Protein AF-A0A5D3YHR6-F1 (afdb_monomer_lite)

Foldseek 3Di:
DDDDPVNVVCCQQPPWADDPVVLVVVLVVVVVVQVQLVVVCVVPDPWDWPDKDWDDCNVVSRFTDDDPVRFTKTKMKIKTDDDPCDPVNVVVVVVVSLVSVCVVCVVDDSVQKDKDFDQDPDPDITMIIIIGGD

pLDDT: mean 73.92, std 14.5, range [35.84, 92.25]

Sequence (134 aa):
MSINNTQFRYYDSNVLRLPADKRKEYHEQVDRLISELSKRLHDQTDIKITKVVKAGSFAKYTILRKTSEDPIDVDVVFYISGRSVDKETLESLSETIYNLLIKLYPNKAVDHFEIQRKVAKGSDRQIHQVWLEC

InterPro domains:
  IPR043519 Nucleotidyltransferase superfamily [G3DSA:3.30.460.10] (2-134)
  IPR043519 Nucleotidyltransferase superfamily [SSF81301] (1-121)

Organism: NCBI:txid44574

Radius of gyration: 17.56 Å; chains: 1; bounding box: 37×23×56 Å

Structure (mmCIF, N/CA/C/O backbone):
data_AF-A0A5D3YHR6-F1
#
_entry.id   AF-A0A5D3YHR6-F1
#
loop_
_atom_site.group_PDB
_atom_site.id
_atom_site.type_symbol
_atom_site.label_atom_id
_atom_site.label_alt_id
_atom_site.label_comp_id
_atom_site.label_asym_id
_atom_site.label_entity_id
_atom_site.label_seq_id
_atom_site.pdbx_PDB_ins_code
_atom_site.Cartn_x
_atom_site.Cartn_y
_atom_site.Cartn_z
_atom_site.occupancy
_atom_site.B_iso_or_equiv
_atom_site.auth_seq_id
_atom_site.auth_comp_id
_atom_site.auth_asym_id
_atom_site.auth_atom_id
_atom_site.pdbx_PDB_model_num
ATOM 1 N N . MET A 1 1 ? 11.553 9.680 -37.642 1.00 58.78 1 MET A N 1
ATOM 2 C CA . MET A 1 1 ? 12.069 8.334 -37.315 1.00 58.78 1 MET A CA 1
ATOM 3 C C . MET A 1 1 ? 10.881 7.514 -36.824 1.00 58.78 1 MET A C 1
ATOM 5 O O . MET A 1 1 ? 10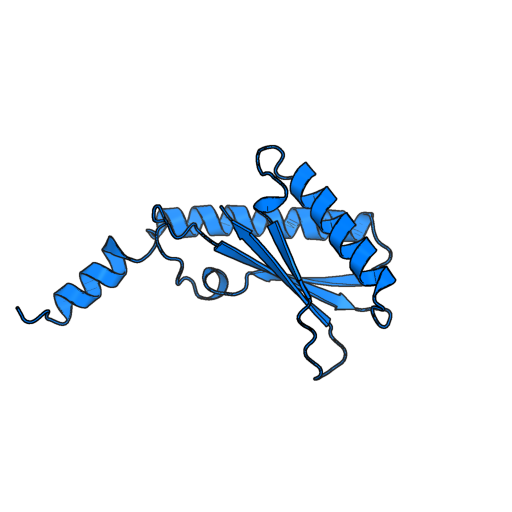.254 7.927 -35.859 1.00 58.78 1 MET A O 1
ATOM 9 N N . SER A 1 2 ? 10.480 6.463 -37.540 1.00 79.38 2 SER A N 1
ATOM 10 C CA . SER A 1 2 ? 9.298 5.655 -37.205 1.00 79.38 2 SER A CA 1
ATOM 11 C C . SER A 1 2 ? 9.683 4.558 -36.216 1.00 79.38 2 SER A C 1
ATOM 13 O O . SER A 1 2 ? 10.507 3.701 -36.529 1.00 79.38 2 SER A O 1
ATOM 15 N N . ILE A 1 3 ? 9.100 4.598 -35.019 1.00 80.06 3 ILE A N 1
ATOM 16 C CA . ILE A 1 3 ? 9.276 3.553 -34.009 1.00 80.06 3 ILE A CA 1
ATOM 17 C C . ILE A 1 3 ? 8.444 2.337 -34.432 1.00 80.06 3 ILE A C 1
ATOM 19 O O . ILE A 1 3 ? 7.263 2.474 -34.749 1.00 80.06 3 ILE A O 1
ATOM 23 N N . ASN A 1 4 ? 9.053 1.151 -34.457 1.00 90.19 4 ASN A N 1
ATOM 24 C CA . ASN A 1 4 ? 8.350 -0.098 -34.759 1.00 90.19 4 ASN A CA 1
ATOM 25 C C . ASN A 1 4 ? 7.846 -0.800 -33.481 1.00 90.19 4 ASN A C 1
ATOM 27 O O . ASN A 1 4 ? 8.280 -0.507 -32.367 1.00 90.19 4 ASN A O 1
ATOM 31 N N . ASN A 1 5 ? 6.935 -1.766 -33.633 1.00 91.94 5 ASN A N 1
ATOM 32 C CA . ASN A 1 5 ? 6.311 -2.470 -32.502 1.00 91.94 5 ASN A CA 1
ATOM 33 C C . ASN A 1 5 ? 7.321 -3.137 -31.551 1.00 91.94 5 ASN A C 1
ATOM 35 O O . ASN A 1 5 ? 7.078 -3.205 -30.347 1.00 91.94 5 ASN A O 1
ATOM 39 N N . THR A 1 6 ? 8.460 -3.610 -32.059 1.00 92.25 6 THR A N 1
ATOM 40 C CA . THR A 1 6 ? 9.514 -4.2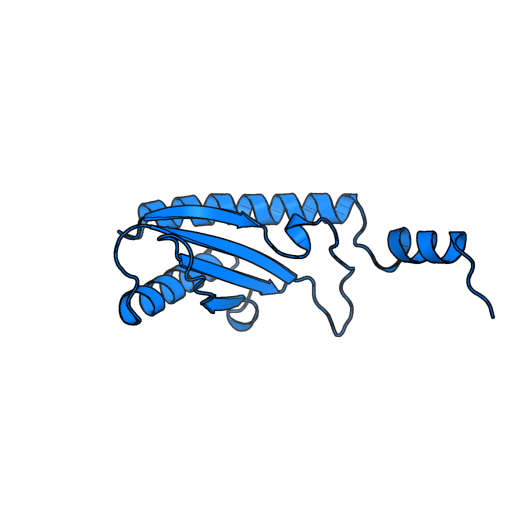15 -31.232 1.00 92.25 6 THR A CA 1
ATOM 41 C C . THR A 1 6 ? 10.143 -3.182 -30.303 1.00 92.25 6 THR A C 1
ATOM 43 O O . THR A 1 6 ? 10.314 -3.447 -29.114 1.00 92.25 6 THR A O 1
ATOM 46 N N . GLN A 1 7 ? 10.427 -1.985 -30.816 1.00 91.00 7 GLN A N 1
ATOM 47 C CA . GLN A 1 7 ? 10.970 -0.879 -30.028 1.00 91.00 7 GLN A CA 1
ATOM 48 C C . GLN A 1 7 ? 9.972 -0.398 -28.966 1.00 91.00 7 GLN A C 1
ATOM 50 O O . GLN A 1 7 ? 10.371 -0.168 -27.826 1.00 91.00 7 GLN A O 1
ATOM 55 N N . PHE A 1 8 ? 8.673 -0.340 -29.289 1.00 88.81 8 PHE A N 1
ATOM 56 C CA . PHE A 1 8 ? 7.632 -0.019 -28.304 1.00 88.81 8 PHE A CA 1
ATOM 57 C C . PHE A 1 8 ? 7.570 -1.038 -27.166 1.00 88.81 8 PHE A C 1
ATOM 59 O O . PHE A 1 8 ? 7.569 -0.659 -25.997 1.00 88.81 8 PHE A O 1
ATOM 66 N N . ARG A 1 9 ? 7.568 -2.336 -27.489 1.00 89.12 9 ARG A N 1
ATOM 67 C CA . ARG A 1 9 ? 7.545 -3.400 -26.474 1.00 89.12 9 ARG A CA 1
ATOM 68 C C . ARG A 1 9 ? 8.797 -3.385 -25.605 1.00 89.12 9 ARG A C 1
ATOM 70 O O . ARG A 1 9 ? 8.703 -3.587 -24.396 1.00 89.12 9 ARG A O 1
ATOM 77 N N . TYR A 1 10 ? 9.955 -3.127 -26.212 1.00 89.62 10 TYR A N 1
ATOM 78 C CA . TYR A 1 10 ? 11.201 -2.987 -25.473 1.00 89.62 10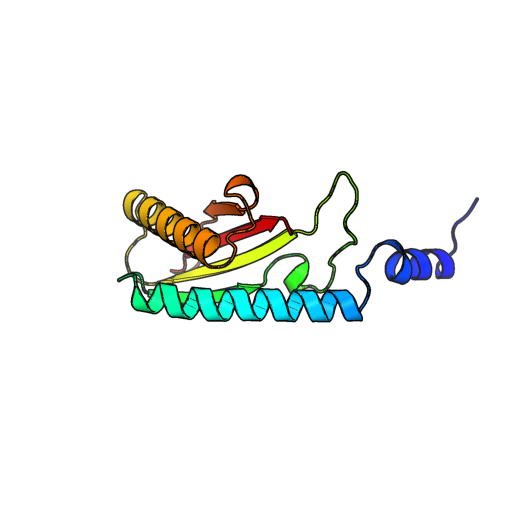 TYR A CA 1
ATOM 79 C C . TYR A 1 10 ? 11.124 -1.822 -24.486 1.00 89.62 10 TYR A C 1
ATOM 81 O O . TYR A 1 10 ? 11.426 -2.014 -23.311 1.00 89.62 10 TYR A O 1
ATOM 89 N N . TYR A 1 11 ? 10.682 -0.650 -24.942 1.00 89.06 11 TYR A N 1
ATOM 90 C CA . TYR A 1 11 ? 10.571 0.542 -24.108 1.00 89.06 11 TYR A CA 1
ATOM 91 C C . TYR A 1 11 ? 9.579 0.347 -22.952 1.00 89.06 11 TYR A C 1
ATOM 93 O O . TYR A 1 11 ? 9.929 0.596 -21.800 1.00 89.06 11 TYR A O 1
ATOM 101 N N . ASP A 1 12 ? 8.389 -0.197 -23.224 1.00 87.44 12 ASP A N 1
ATOM 102 C CA . ASP A 1 12 ? 7.387 -0.509 -22.197 1.00 87.44 12 ASP A CA 1
ATOM 103 C C . ASP A 1 12 ? 7.939 -1.452 -21.116 1.00 87.44 12 ASP A C 1
ATOM 105 O O . ASP A 1 12 ? 7.847 -1.162 -19.924 1.00 87.44 12 ASP A O 1
ATOM 109 N N . SER A 1 13 ? 8.569 -2.558 -21.515 1.00 84.94 13 SER A N 1
ATOM 110 C CA . SER A 1 13 ? 9.005 -3.583 -20.560 1.00 84.94 13 SER A CA 1
ATOM 111 C C . SER A 1 13 ? 10.336 -3.276 -19.866 1.00 84.94 13 SER A C 1
ATOM 113 O O . SER A 1 13 ? 10.525 -3.692 -18.725 1.00 84.94 13 SER A O 1
ATOM 115 N N . ASN A 1 14 ? 11.261 -2.573 -20.530 1.00 86.00 14 ASN A N 1
ATOM 116 C CA . ASN A 1 14 ? 12.646 -2.415 -20.061 1.00 86.00 14 ASN A CA 1
ATOM 117 C C . ASN A 1 14 ? 13.012 -0.990 -19.647 1.00 86.00 14 ASN A C 1
ATOM 119 O O . ASN A 1 14 ? 14.037 -0.814 -18.989 1.00 86.00 14 ASN A O 1
ATOM 123 N N . VAL A 1 15 ? 12.213 0.013 -20.017 1.00 86.81 15 VAL A N 1
ATOM 124 C CA . VAL A 1 15 ? 12.484 1.420 -19.687 1.00 86.81 15 VAL A CA 1
ATOM 125 C C . VAL A 1 15 ? 11.386 1.993 -18.799 1.00 86.81 15 VAL A C 1
ATOM 127 O O . VAL A 1 15 ? 11.704 2.516 -17.737 1.00 86.81 15 VAL A O 1
ATOM 130 N N . LEU A 1 16 ? 10.114 1.850 -19.182 1.00 87.75 16 LEU A N 1
ATOM 131 C CA . LEU A 1 16 ? 8.989 2.432 -18.441 1.00 87.75 16 LEU A CA 1
ATOM 132 C C . LEU A 1 16 ? 8.657 1.669 -17.163 1.00 87.75 16 LEU A C 1
ATOM 134 O O . LEU A 1 16 ? 8.560 2.259 -16.088 1.00 87.75 16 LEU A O 1
ATOM 138 N N . ARG A 1 17 ? 8.445 0.354 -17.269 1.00 87.44 17 ARG A N 1
ATOM 139 C CA . ARG A 1 17 ? 7.972 -0.443 -16.135 1.00 87.44 17 ARG A CA 1
ATOM 140 C C . ARG A 1 17 ? 9.078 -0.706 -15.129 1.00 87.44 17 ARG A C 1
ATOM 142 O O . ARG A 1 17 ? 10.254 -0.904 -15.469 1.00 87.44 17 ARG A O 1
ATOM 149 N N . LEU A 1 18 ? 8.665 -0.773 -13.868 1.00 86.69 18 LEU A N 1
ATOM 150 C CA . LEU A 1 18 ? 9.522 -1.272 -12.812 1.00 86.69 18 LEU A CA 1
ATOM 151 C C . LEU A 1 18 ? 9.911 -2.738 -13.127 1.00 86.69 18 LEU A C 1
ATOM 153 O O . LEU A 1 18 ? 9.034 -3.536 -13.486 1.00 86.69 18 LEU A O 1
ATOM 157 N N . PRO A 1 19 ? 11.204 -3.107 -13.028 1.00 87.31 19 PRO A N 1
ATOM 158 C CA . PRO A 1 19 ? 11.665 -4.477 -13.242 1.00 87.31 19 PRO A CA 1
ATOM 159 C C . PRO A 1 19 ? 10.898 -5.511 -12.407 1.00 87.31 19 PRO A C 1
ATOM 161 O O . PRO A 1 19 ? 10.347 -5.203 -11.350 1.00 87.31 19 PRO A O 1
ATOM 164 N N . ALA A 1 20 ? 10.811 -6.750 -12.896 1.00 86.25 20 ALA A N 1
ATOM 165 C CA . ALA A 1 20 ? 9.979 -7.787 -12.278 1.00 86.25 20 ALA A CA 1
ATOM 166 C C . ALA A 1 20 ? 10.406 -8.139 -10.841 1.00 86.25 20 ALA A C 1
ATOM 168 O O . ALA A 1 20 ? 9.549 -8.307 -9.976 1.00 86.25 20 ALA A O 1
ATOM 169 N N . ASP A 1 21 ? 11.710 -8.197 -10.588 1.00 86.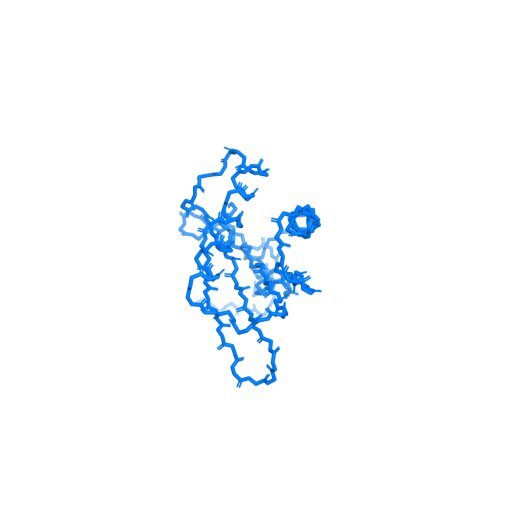94 21 ASP A N 1
ATOM 170 C CA . ASP A 1 21 ? 12.319 -8.376 -9.269 1.00 86.94 21 ASP A CA 1
ATOM 171 C C . ASP A 1 21 ? 11.930 -7.243 -8.309 1.00 86.94 21 ASP A C 1
ATOM 173 O O . ASP A 1 21 ? 11.434 -7.505 -7.213 1.00 86.94 21 ASP A O 1
ATOM 177 N N . LYS A 1 22 ? 12.039 -5.987 -8.756 1.00 85.25 22 LYS A N 1
ATOM 178 C CA . LYS A 1 22 ? 11.678 -4.810 -7.954 1.00 85.25 22 LYS A CA 1
ATOM 179 C C . LYS A 1 22 ? 10.179 -4.707 -7.691 1.00 85.25 22 LYS A C 1
ATOM 181 O O . LYS A 1 22 ? 9.775 -4.396 -6.575 1.00 85.25 22 LYS A O 1
ATOM 186 N N . ARG A 1 23 ? 9.335 -5.038 -8.676 1.00 85.94 23 ARG A N 1
ATOM 187 C CA . ARG A 1 23 ? 7.879 -5.130 -8.465 1.00 85.94 23 ARG A CA 1
ATOM 188 C C . ARG A 1 23 ? 7.537 -6.170 -7.411 1.00 85.94 23 ARG A C 1
ATOM 190 O O . ARG A 1 23 ? 6.692 -5.901 -6.566 1.00 85.94 23 ARG A O 1
ATOM 197 N N . LYS A 1 24 ? 8.181 -7.340 -7.449 1.00 87.88 24 LYS A N 1
ATOM 198 C CA . LYS A 1 24 ? 7.966 -8.388 -6.448 1.00 87.88 24 LYS A CA 1
ATOM 199 C C . LYS A 1 24 ? 8.348 -7.897 -5.050 1.00 87.88 24 LYS A C 1
ATOM 201 O O . LYS A 1 24 ? 7.535 -8.008 -4.140 1.00 87.88 24 LYS A O 1
ATOM 206 N N . GLU A 1 25 ? 9.529 -7.299 -4.914 1.00 85.81 25 GLU A N 1
ATOM 207 C CA . GLU A 1 25 ? 10.009 -6.722 -3.654 1.00 85.81 25 GLU A CA 1
ATOM 208 C C . GLU A 1 25 ? 9.015 -5.696 -3.087 1.00 85.81 25 GLU A C 1
ATOM 210 O O . GLU A 1 25 ? 8.620 -5.781 -1.926 1.00 85.81 25 GLU A O 1
ATOM 215 N N . TYR A 1 26 ? 8.546 -4.760 -3.914 1.00 83.38 26 TYR A N 1
ATOM 216 C CA . TYR A 1 26 ? 7.604 -3.730 -3.470 1.00 83.38 26 TYR A CA 1
ATOM 217 C C . TYR A 1 26 ? 6.235 -4.307 -3.127 1.00 83.38 26 TYR A C 1
ATOM 219 O O . TYR A 1 26 ? 5.635 -3.908 -2.135 1.00 83.38 26 TYR A O 1
ATOM 227 N N . HIS A 1 27 ? 5.750 -5.292 -3.882 1.00 86.06 27 HIS A N 1
ATOM 228 C CA . HIS A 1 27 ? 4.522 -5.993 -3.520 1.00 86.06 27 HIS A CA 1
ATOM 229 C C . HIS A 1 27 ? 4.615 -6.669 -2.153 1.00 86.06 27 HIS A C 1
ATOM 231 O O . HIS A 1 27 ? 3.680 -6.541 -1.369 1.00 86.06 27 HIS A O 1
ATOM 237 N N . GLU A 1 28 ? 5.734 -7.325 -1.845 1.00 88.44 28 GLU A N 1
ATOM 238 C CA . GLU A 1 28 ? 5.956 -7.942 -0.535 1.00 88.44 28 GLU A CA 1
ATOM 239 C C . GLU A 1 28 ? 6.003 -6.897 0.590 1.00 88.44 28 GLU A C 1
ATOM 241 O O . GLU A 1 28 ? 5.451 -7.128 1.666 1.00 88.44 28 GLU A O 1
ATOM 246 N N . GLN A 1 29 ? 6.615 -5.732 0.351 1.00 83.31 29 GLN A N 1
ATOM 247 C CA . GLN A 1 29 ? 6.621 -4.626 1.316 1.00 83.31 29 GLN A CA 1
ATOM 248 C C . GLN A 1 29 ? 5.206 -4.096 1.581 1.00 83.31 29 GLN A C 1
ATOM 250 O O . GLN A 1 29 ? 4.819 -3.930 2.739 1.00 83.31 29 GLN A O 1
ATOM 255 N N . VAL A 1 30 ? 4.411 -3.893 0.528 1.00 83.44 30 VAL A N 1
ATOM 256 C CA . VAL A 1 30 ? 3.023 -3.428 0.654 1.00 83.44 30 VAL A CA 1
ATOM 257 C C . VAL A 1 30 ? 2.138 -4.480 1.325 1.00 83.44 30 VAL A C 1
ATOM 259 O O . VAL A 1 30 ? 1.287 -4.137 2.141 1.00 83.44 30 VAL A O 1
ATOM 262 N N . ASP A 1 31 ? 2.351 -5.767 1.054 1.00 87.06 31 ASP A N 1
ATOM 263 C CA . ASP A 1 31 ? 1.593 -6.841 1.705 1.00 87.06 31 ASP A CA 1
ATOM 264 C C . ASP A 1 31 ? 1.889 -6.914 3.211 1.00 87.06 31 ASP A C 1
ATOM 266 O O . ASP A 1 31 ? 0.970 -7.087 4.016 1.00 87.06 31 ASP A O 1
ATOM 270 N N . ARG A 1 32 ? 3.148 -6.693 3.615 1.00 86.50 32 ARG A N 1
ATOM 271 C CA . ARG A 1 32 ? 3.520 -6.558 5.034 1.00 86.50 32 ARG A CA 1
ATOM 272 C C . ARG A 1 32 ? 2.855 -5.345 5.679 1.00 86.50 32 ARG A C 1
ATOM 274 O O . ARG A 1 32 ? 2.304 -5.486 6.769 1.00 86.50 32 ARG A O 1
ATOM 281 N N . LEU A 1 33 ? 2.854 -4.195 4.997 1.00 83.25 33 LEU A N 1
ATOM 282 C CA . LEU A 1 33 ? 2.156 -2.989 5.454 1.00 83.25 33 LEU A CA 1
ATOM 283 C C . LEU A 1 33 ? 0.671 -3.274 5.695 1.00 83.25 33 LEU A C 1
ATOM 285 O O . LEU A 1 33 ? 0.159 -2.999 6.777 1.00 83.25 33 LEU A O 1
ATOM 289 N N . ILE A 1 34 ? -0.009 -3.861 4.708 1.00 85.06 34 ILE A N 1
ATOM 290 C CA . ILE A 1 34 ? -1.435 -4.188 4.791 1.00 85.06 34 ILE A CA 1
ATOM 291 C C . ILE A 1 34 ? -1.711 -5.132 5.964 1.00 85.06 34 ILE A C 1
ATOM 293 O O . ILE A 1 34 ? -2.675 -4.919 6.699 1.00 85.06 34 ILE A O 1
ATOM 297 N N . SER A 1 35 ? -0.869 -6.149 6.164 1.00 86.88 35 SER A N 1
ATOM 298 C CA . SER A 1 35 ? -1.014 -7.109 7.261 1.00 86.88 35 SER A CA 1
ATOM 299 C C . SER A 1 35 ? -0.862 -6.451 8.637 1.00 86.88 35 SER A C 1
ATOM 301 O O . SER A 1 35 ? -1.725 -6.621 9.499 1.00 86.88 35 SER A O 1
ATOM 303 N N . GLU A 1 36 ? 0.208 -5.680 8.850 1.00 84.38 36 GLU A N 1
ATOM 304 C CA . GLU A 1 36 ? 0.466 -4.998 10.127 1.00 84.38 36 GLU A CA 1
ATOM 305 C C . GLU A 1 36 ? -0.615 -3.973 10.454 1.00 84.38 36 GLU A C 1
ATOM 307 O O . GLU A 1 36 ? -1.109 -3.900 11.581 1.00 84.38 36 GLU A O 1
ATOM 312 N N . LEU A 1 37 ? -1.013 -3.195 9.453 1.00 81.88 37 LEU A N 1
ATOM 313 C CA . LEU A 1 37 ? -1.986 -2.136 9.627 1.00 81.88 37 LEU A CA 1
ATOM 314 C C . LEU A 1 37 ? -3.398 -2.705 9.847 1.00 81.88 37 LEU A C 1
ATOM 316 O O . LEU A 1 37 ? -4.115 -2.213 10.715 1.00 81.88 37 LEU A O 1
ATOM 320 N N . SER A 1 38 ? -3.763 -3.805 9.174 1.00 80.88 38 SER A N 1
ATOM 321 C CA . SER A 1 38 ? -5.022 -4.523 9.444 1.00 80.88 38 SER A CA 1
ATOM 322 C C . SER A 1 38 ? -5.075 -5.072 10.870 1.00 80.88 38 SER A C 1
ATOM 324 O O . SER A 1 38 ? -6.099 -4.939 11.537 1.00 80.88 38 SER A O 1
ATOM 326 N N . LYS A 1 39 ? -3.971 -5.656 11.356 1.00 83.62 39 LYS A N 1
ATOM 327 C CA . LYS A 1 39 ? -3.881 -6.197 12.718 1.00 83.62 39 LYS A CA 1
ATOM 328 C C . LYS A 1 39 ? -4.035 -5.094 13.768 1.00 83.62 39 LYS A C 1
ATOM 330 O O . LYS A 1 39 ? -4.872 -5.198 14.654 1.00 83.62 39 LYS A O 1
ATOM 335 N N . ARG A 1 40 ? -3.282 -4.000 13.629 1.00 80.38 40 ARG A N 1
ATOM 336 C CA . ARG A 1 40 ? -3.291 -2.893 14.601 1.00 80.38 40 ARG A CA 1
ATOM 337 C C . ARG A 1 40 ? -4.608 -2.129 14.626 1.00 80.38 40 ARG A C 1
ATOM 339 O O . ARG A 1 40 ? -5.045 -1.732 15.700 1.00 80.38 40 ARG A O 1
ATOM 346 N N . LEU A 1 41 ? -5.245 -1.930 13.472 1.00 75.50 41 LEU A N 1
ATOM 347 C CA . LEU A 1 41 ? -6.550 -1.269 13.426 1.00 75.50 41 LEU A CA 1
ATOM 348 C C . LEU A 1 41 ? -7.652 -2.120 14.061 1.00 75.50 41 LEU A C 1
ATOM 350 O O . LEU A 1 41 ? -8.552 -1.557 14.682 1.00 75.50 41 LEU A O 1
ATOM 354 N N . HIS A 1 42 ? -7.560 -3.450 13.956 1.00 72.62 42 HIS A N 1
ATOM 355 C CA . HIS A 1 42 ? -8.476 -4.349 14.653 1.00 72.62 42 HIS A CA 1
ATOM 356 C C . HIS A 1 42 ? -8.337 -4.252 16.180 1.00 72.62 42 HIS A C 1
ATOM 358 O O . HIS A 1 42 ? -9.344 -4.296 16.879 1.00 72.62 42 HIS A O 1
ATOM 364 N N . ASP A 1 43 ? -7.113 -4.064 16.682 1.00 70.25 43 ASP A N 1
ATOM 365 C CA . ASP A 1 43 ? -6.834 -3.993 18.122 1.00 70.25 43 ASP A CA 1
ATOM 366 C C . ASP A 1 43 ? -7.152 -2.616 18.745 1.00 70.25 43 ASP A C 1
ATOM 368 O O . ASP A 1 43 ? -7.384 -2.525 19.950 1.00 70.25 43 ASP A O 1
ATOM 372 N N . GLN A 1 44 ? -7.120 -1.530 17.959 1.00 67.75 44 GLN A N 1
ATOM 373 C CA . GLN A 1 44 ? -7.155 -0.148 18.473 1.00 67.75 44 GLN A CA 1
ATOM 374 C C . GLN A 1 44 ? -8.467 0.604 18.237 1.00 67.75 44 GLN A C 1
ATOM 376 O O . GLN A 1 44 ? -8.643 1.685 18.798 1.00 67.75 44 GLN A O 1
ATOM 381 N N . THR A 1 45 ? -9.375 0.087 17.407 1.00 64.38 45 THR A N 1
ATOM 382 C CA . THR A 1 45 ? -10.591 0.821 17.032 1.00 64.38 45 THR A CA 1
ATOM 383 C C . THR A 1 45 ? -11.839 -0.045 17.160 1.00 64.38 45 THR A C 1
ATOM 385 O O . THR A 1 45 ? -11.835 -1.217 16.800 1.00 64.38 45 THR A O 1
ATOM 388 N N . ASP A 1 46 ? -12.944 0.557 17.606 1.00 62.22 46 ASP A N 1
ATOM 389 C CA . ASP A 1 46 ? -14.287 -0.055 17.564 1.00 62.22 46 ASP A CA 1
ATOM 390 C C . ASP A 1 46 ? -14.878 -0.039 16.129 1.00 62.22 46 ASP A C 1
ATOM 392 O O . ASP A 1 46 ? -16.008 -0.454 15.868 1.00 62.22 46 ASP A O 1
ATOM 396 N N . ILE A 1 47 ? -14.103 0.469 15.163 1.00 65.94 47 ILE A N 1
ATOM 397 C CA . ILE A 1 47 ? -14.457 0.550 13.750 1.00 65.94 47 ILE A CA 1
ATOM 398 C C . ILE A 1 47 ? -14.149 -0.796 13.096 1.00 65.94 47 ILE A C 1
ATOM 400 O O . ILE A 1 47 ? -13.002 -1.239 13.013 1.00 65.94 47 ILE A O 1
ATOM 404 N N . LYS A 1 48 ? -15.180 -1.452 12.558 1.00 68.69 48 LYS A N 1
ATOM 405 C CA . LYS A 1 48 ? -15.027 -2.767 11.934 1.00 68.69 48 LYS A CA 1
ATOM 406 C C . LYS A 1 48 ? -14.486 -2.634 10.511 1.00 68.69 48 LYS A C 1
ATOM 408 O O . LYS A 1 48 ? -15.239 -2.628 9.531 1.00 68.69 48 LYS A O 1
ATOM 413 N N . ILE A 1 49 ? -13.163 -2.573 10.392 1.00 74.12 49 ILE A N 1
ATOM 414 C CA . ILE A 1 49 ? -12.469 -2.710 9.108 1.00 74.12 49 ILE A CA 1
ATOM 415 C C . ILE A 1 49 ? -12.644 -4.143 8.609 1.00 74.12 49 ILE A C 1
ATOM 417 O O . ILE A 1 49 ? -12.244 -5.109 9.250 1.00 74.12 49 ILE A O 1
ATOM 421 N N . THR A 1 50 ? -13.282 -4.282 7.453 1.00 74.31 50 THR A N 1
ATOM 422 C CA . THR A 1 50 ? -13.614 -5.586 6.859 1.00 74.31 50 THR A CA 1
ATOM 423 C C . THR A 1 50 ? -12.557 -6.080 5.895 1.00 74.31 50 THR A C 1
ATOM 425 O O . THR A 1 50 ? -12.415 -7.286 5.704 1.00 74.31 50 THR A O 1
ATOM 428 N N . LYS A 1 51 ? -11.852 -5.156 5.237 1.00 78.38 51 LYS A N 1
ATOM 429 C CA . LYS A 1 51 ? -10.867 -5.496 4.218 1.00 78.38 51 LYS A CA 1
ATOM 430 C C . LYS A 1 51 ? -9.900 -4.345 3.994 1.00 78.38 51 LYS A C 1
ATOM 432 O O . LYS A 1 51 ? -10.315 -3.192 3.933 1.00 78.38 51 LYS A O 1
ATOM 437 N N . VAL A 1 52 ? -8.640 -4.687 3.775 1.00 82.62 52 VAL A N 1
ATOM 438 C CA . VAL A 1 52 ? -7.604 -3.772 3.298 1.00 82.62 52 VAL A CA 1
ATOM 439 C C . VAL A 1 52 ? -6.990 -4.395 2.049 1.00 82.62 52 VAL A C 1
ATOM 441 O O . VAL A 1 52 ? -6.656 -5.580 2.057 1.00 82.62 52 VAL A O 1
ATOM 444 N N . VAL A 1 53 ? -6.918 -3.653 0.943 1.00 84.12 53 VAL A N 1
ATOM 445 C CA . VAL A 1 53 ? -6.428 -4.176 -0.346 1.00 84.12 53 VAL A CA 1
ATOM 446 C C . VAL A 1 53 ? -5.516 -3.195 -1.060 1.00 84.12 53 VAL A C 1
ATOM 448 O O . VAL A 1 53 ? -5.699 -1.989 -0.964 1.00 84.12 53 VAL A O 1
ATOM 451 N N . LYS A 1 54 ? -4.590 -3.728 -1.859 1.00 87.44 54 LYS A N 1
ATOM 452 C CA . LYS A 1 54 ? -3.869 -2.957 -2.878 1.00 87.44 54 LYS A CA 1
ATOM 453 C C . LYS A 1 54 ? -4.855 -2.472 -3.939 1.00 87.44 54 LYS A C 1
ATOM 455 O O . LYS A 1 54 ? -5.741 -3.226 -4.350 1.00 87.44 54 LYS A O 1
ATOM 460 N N . ALA A 1 55 ? -4.672 -1.252 -4.414 1.00 85.19 55 ALA A N 1
ATOM 461 C CA . ALA A 1 55 ? -5.431 -0.672 -5.511 1.00 85.19 55 ALA A CA 1
ATOM 462 C C . ALA A 1 55 ? -4.485 -0.113 -6.589 1.00 85.19 55 ALA A C 1
ATOM 464 O O . ALA A 1 55 ? -3.289 -0.414 -6.602 1.00 85.19 55 ALA A O 1
ATOM 465 N N . GLY A 1 56 ? -5.056 0.605 -7.557 1.00 84.69 56 GLY A N 1
ATOM 466 C CA . GLY A 1 56 ? -4.305 1.363 -8.555 1.00 84.69 56 GLY A CA 1
ATOM 467 C C . GLY A 1 56 ? -3.291 0.567 -9.377 1.00 84.69 56 GLY A C 1
ATOM 468 O O . GLY A 1 56 ? -3.553 -0.562 -9.812 1.00 84.69 56 GLY A O 1
ATOM 469 N N . SER A 1 57 ? -2.147 1.203 -9.637 1.00 84.00 57 SER A N 1
ATOM 470 C CA . SER A 1 57 ? -1.057 0.668 -10.466 1.00 84.00 57 SER A CA 1
ATOM 471 C C . SER A 1 57 ? -0.460 -0.613 -9.873 1.00 84.00 57 SER A C 1
ATOM 473 O O . SER A 1 57 ? -0.139 -1.546 -10.617 1.00 84.00 57 SER A O 1
ATOM 475 N N . PHE A 1 58 ? -0.406 -0.699 -8.540 1.00 84.44 58 PHE A N 1
ATOM 476 C CA . PHE A 1 58 ? 0.032 -1.879 -7.804 1.00 84.44 58 PHE A CA 1
ATOM 477 C C . PHE A 1 58 ? -0.891 -3.065 -8.067 1.00 84.44 58 PHE A C 1
ATOM 479 O O . PHE A 1 58 ? -0.431 -4.102 -8.537 1.00 84.44 58 PHE A O 1
ATOM 486 N N . ALA A 1 59 ? -2.202 -2.929 -7.855 1.00 85.12 59 ALA A N 1
ATOM 487 C CA . ALA A 1 59 ? -3.139 -4.031 -8.104 1.00 85.12 59 ALA A CA 1
ATOM 488 C C . ALA A 1 59 ? -3.104 -4.541 -9.558 1.00 85.12 59 ALA A C 1
ATOM 490 O O . ALA A 1 59 ? -3.359 -5.718 -9.810 1.00 85.12 59 ALA A O 1
ATOM 491 N N . LYS A 1 60 ? -2.771 -3.663 -10.512 1.00 85.50 60 LYS A N 1
ATOM 492 C CA . LYS A 1 60 ? -2.703 -3.974 -11.947 1.00 85.50 60 LYS A CA 1
ATOM 493 C C . LYS A 1 60 ? -1.315 -4.402 -12.434 1.00 85.50 60 LYS A C 1
ATOM 495 O O . LYS A 1 60 ? -1.181 -4.731 -13.609 1.00 85.50 60 LYS A O 1
ATOM 500 N N . TYR A 1 61 ? -0.293 -4.415 -11.574 1.00 81.69 61 TYR A N 1
ATOM 501 C CA . TYR A 1 61 ? 1.102 -4.712 -11.938 1.00 81.69 61 TYR A CA 1
ATOM 502 C C . TYR A 1 61 ? 1.694 -3.775 -13.014 1.00 81.69 61 TYR A C 1
ATOM 504 O O . TYR A 1 61 ? 2.652 -4.131 -13.715 1.00 81.69 61 TYR A O 1
ATOM 512 N N . THR A 1 62 ? 1.163 -2.554 -13.125 1.00 84.94 62 THR A N 1
ATOM 513 C CA . THR A 1 62 ? 1.564 -1.533 -14.111 1.00 84.94 62 THR A CA 1
ATOM 514 C C . THR A 1 62 ? 2.391 -0.404 -13.490 1.00 84.94 62 THR A C 1
ATOM 516 O O . THR A 1 62 ? 2.341 0.726 -13.963 1.00 84.94 62 THR A O 1
ATOM 519 N N . ILE A 1 63 ? 3.126 -0.693 -12.414 1.00 86.31 63 ILE A N 1
ATOM 520 C CA . ILE A 1 63 ? 3.966 0.280 -11.701 1.00 86.31 63 ILE A CA 1
ATOM 521 C C . ILE A 1 63 ? 5.104 0.750 -12.620 1.00 86.31 63 ILE A C 1
ATOM 523 O O . ILE A 1 63 ? 5.822 -0.073 -13.208 1.00 86.31 63 ILE A O 1
ATOM 527 N N . LEU A 1 64 ? 5.261 2.068 -12.737 1.00 87.31 64 LEU A N 1
ATOM 528 C CA . LEU A 1 64 ? 6.328 2.704 -13.507 1.00 87.31 64 LEU A CA 1
ATOM 529 C C . LEU A 1 64 ? 7.594 2.868 -12.658 1.00 87.31 64 LEU A C 1
ATOM 531 O O . LEU A 1 64 ? 7.564 2.768 -11.432 1.00 87.31 64 LEU A O 1
ATOM 535 N N . ARG A 1 65 ? 8.738 3.070 -13.311 1.00 86.44 65 ARG A N 1
ATOM 536 C CA . ARG A 1 65 ? 9.964 3.462 -12.609 1.00 86.44 65 ARG A CA 1
ATOM 537 C C . ARG A 1 65 ? 9.815 4.880 -12.075 1.00 86.44 65 ARG A C 1
ATOM 539 O O . ARG A 1 65 ? 9.296 5.732 -12.787 1.00 86.44 65 ARG A O 1
ATOM 546 N N . LYS A 1 66 ? 10.351 5.127 -10.877 1.00 84.75 66 LYS A N 1
ATOM 547 C CA . LYS A 1 66 ? 10.452 6.488 -10.349 1.00 84.75 66 LYS A CA 1
ATOM 548 C C . LYS A 1 66 ? 11.284 7.367 -11.280 1.00 84.75 66 LYS A C 1
ATOM 550 O O . LYS A 1 66 ? 12.319 6.921 -11.791 1.00 84.75 66 LYS A O 1
ATOM 555 N N . THR A 1 67 ? 10.859 8.607 -11.444 1.00 80.81 67 THR A N 1
ATOM 556 C CA . THR A 1 67 ? 11.649 9.680 -12.052 1.00 80.81 67 THR A CA 1
ATOM 557 C C . THR A 1 67 ? 11.998 10.710 -10.971 1.00 80.81 67 THR A C 1
ATOM 559 O O . THR A 1 67 ? 11.773 10.474 -9.785 1.00 80.81 67 THR A O 1
ATOM 562 N N . SER A 1 68 ? 12.628 11.825 -11.345 1.00 75.88 68 SER A N 1
ATOM 563 C CA . SER A 1 68 ? 12.831 12.955 -10.427 1.00 75.88 68 SER A CA 1
ATOM 564 C C . SER A 1 68 ? 11.538 13.711 -10.115 1.00 75.88 68 SER A C 1
ATOM 566 O O . SER A 1 68 ? 11.505 14.444 -9.134 1.00 75.88 68 SER A O 1
ATOM 568 N N . GLU A 1 69 ? 10.520 13.562 -10.963 1.00 78.31 69 GLU A N 1
ATOM 569 C CA . GLU A 1 69 ? 9.247 14.288 -10.886 1.00 78.31 69 GLU A CA 1
ATOM 570 C C . GLU A 1 69 ? 8.115 13.385 -10.380 1.00 78.31 69 GLU A C 1
ATOM 572 O O . GLU A 1 69 ? 7.264 13.850 -9.633 1.00 78.31 69 GLU A O 1
ATOM 577 N N . ASP A 1 70 ? 8.160 12.090 -10.716 1.00 77.31 70 ASP A N 1
ATOM 578 C CA . ASP A 1 70 ? 7.132 11.106 -10.378 1.00 77.31 70 ASP A CA 1
ATOM 579 C C . ASP A 1 70 ? 7.711 10.017 -9.453 1.00 77.31 70 ASP A C 1
ATOM 581 O O . ASP A 1 70 ? 8.472 9.147 -9.917 1.00 77.31 70 ASP A O 1
ATOM 585 N N . PRO A 1 71 ? 7.399 10.041 -8.143 1.00 78.50 71 PRO A N 1
ATOM 586 C CA . PRO A 1 71 ? 7.746 8.961 -7.228 1.00 78.50 71 PRO A CA 1
ATOM 587 C C . PRO A 1 71 ? 6.923 7.695 -7.518 1.00 78.50 71 PRO A C 1
ATOM 589 O O . PRO A 1 71 ? 6.094 7.636 -8.424 1.00 78.50 71 PRO A O 1
ATOM 592 N N . ILE A 1 72 ? 7.207 6.617 -6.782 1.00 78.12 72 ILE A N 1
ATOM 593 C CA . ILE A 1 72 ? 6.404 5.395 -6.891 1.00 78.12 72 ILE A CA 1
ATOM 594 C C . ILE A 1 72 ? 5.255 5.474 -5.898 1.00 78.12 72 ILE A C 1
ATOM 596 O O . ILE A 1 72 ? 5.476 5.456 -4.688 1.00 78.12 72 ILE A O 1
ATOM 600 N N . ASP A 1 73 ? 4.040 5.466 -6.434 1.00 77.06 73 ASP A N 1
ATOM 601 C CA . ASP A 1 73 ? 2.826 5.582 -5.636 1.00 77.06 73 ASP A CA 1
ATOM 602 C C . ASP A 1 73 ? 2.240 4.216 -5.293 1.00 77.06 73 ASP A C 1
ATOM 604 O O . ASP A 1 73 ? 1.983 3.385 -6.173 1.00 77.06 73 ASP A O 1
ATOM 608 N N . VAL A 1 74 ? 1.976 3.995 -4.007 1.00 78.62 74 VAL A N 1
ATOM 609 C CA . VAL A 1 74 ? 1.240 2.831 -3.515 1.00 78.62 74 VAL A CA 1
ATOM 610 C C . VAL A 1 74 ? -0.172 3.249 -3.124 1.00 78.62 74 VAL A C 1
ATOM 612 O O . VAL A 1 74 ? -0.374 4.042 -2.211 1.00 78.62 74 VAL A O 1
ATOM 615 N N . ASP A 1 75 ? -1.155 2.620 -3.762 1.00 81.31 75 ASP A N 1
ATOM 616 C CA . ASP A 1 75 ? -2.565 2.770 -3.424 1.00 81.31 75 ASP A CA 1
ATOM 617 C C . ASP A 1 75 ? -3.041 1.648 -2.496 1.00 81.31 75 ASP A C 1
ATOM 619 O O . ASP A 1 75 ? -3.069 0.473 -2.885 1.00 81.31 75 ASP A O 1
ATOM 623 N N . VAL A 1 76 ? -3.498 2.002 -1.294 1.00 80.69 76 VAL A N 1
ATOM 624 C CA . VAL A 1 76 ? -4.129 1.069 -0.349 1.00 80.69 76 VAL A CA 1
ATOM 625 C C . VAL A 1 76 ? -5.565 1.487 -0.085 1.00 80.69 76 VAL A C 1
ATOM 627 O O . VAL A 1 76 ? -5.847 2.646 0.191 1.00 80.69 76 VAL A O 1
ATOM 630 N N . VAL A 1 77 ? -6.493 0.537 -0.152 1.00 81.69 77 VAL A N 1
ATOM 631 C CA . VAL A 1 77 ? -7.918 0.782 0.038 1.00 81.69 77 VAL A CA 1
ATOM 632 C C . VAL A 1 77 ? -8.466 0.062 1.264 1.00 81.69 77 VAL A C 1
ATOM 634 O O . VAL A 1 77 ? -8.319 -1.154 1.391 1.00 81.69 77 VAL A O 1
ATOM 637 N N . PHE A 1 78 ? -9.175 0.807 2.109 1.00 78.06 78 PHE A N 1
ATOM 638 C CA . PHE A 1 78 ? -9.850 0.343 3.318 1.00 78.06 78 PHE A CA 1
ATOM 639 C C . PHE A 1 78 ? -11.352 0.226 3.098 1.00 78.06 78 PHE A C 1
ATOM 641 O O . PHE A 1 78 ? -12.007 1.175 2.665 1.00 78.06 78 PHE A O 1
ATOM 648 N N . TYR A 1 79 ? -11.896 -0.934 3.451 1.00 76.69 79 TYR A N 1
ATOM 649 C CA . TYR A 1 79 ? -13.326 -1.200 3.491 1.00 76.69 79 TYR A CA 1
ATOM 650 C C . TYR A 1 79 ? -13.789 -1.231 4.933 1.00 76.69 79 TYR A C 1
ATOM 652 O O . TYR A 1 79 ? -13.403 -2.113 5.706 1.00 76.69 79 TYR A O 1
ATOM 660 N N . ILE A 1 80 ? -14.669 -0.304 5.270 1.00 73.75 80 ILE A N 1
ATOM 661 C CA . ILE A 1 80 ? -15.142 -0.117 6.635 1.00 73.75 80 ILE A CA 1
ATOM 662 C C . ILE A 1 80 ? -16.617 -0.488 6.695 1.00 73.75 80 ILE A C 1
ATOM 664 O O . ILE A 1 80 ? -17.401 -0.115 5.820 1.00 73.75 80 ILE A O 1
ATOM 668 N N . SER A 1 81 ? -16.980 -1.246 7.725 1.00 69.44 81 SER A N 1
ATOM 669 C CA . SER A 1 81 ? -18.361 -1.581 8.061 1.00 69.44 81 SER A CA 1
ATOM 670 C C . SER A 1 81 ? -18.670 -1.149 9.490 1.00 69.44 81 SER A C 1
ATOM 672 O O . SER A 1 81 ? -17.772 -1.082 10.324 1.00 69.44 81 SER A O 1
ATOM 674 N N . GLY A 1 82 ? -19.947 -0.922 9.784 1.00 56.34 82 GLY A N 1
ATOM 675 C CA . GLY A 1 82 ? -20.380 -0.487 11.109 1.00 56.34 82 GLY A CA 1
ATOM 676 C C . GLY A 1 82 ? -20.376 1.035 11.238 1.00 56.34 82 GLY A C 1
ATOM 677 O O . GLY A 1 82 ? -19.377 1.688 10.965 1.00 56.34 82 GLY A O 1
ATOM 678 N N . ARG A 1 83 ? -21.538 1.557 11.654 1.00 52.75 83 ARG A N 1
ATOM 679 C CA . ARG A 1 83 ? -21.944 2.973 11.706 1.00 52.75 83 ARG A CA 1
ATOM 680 C C . ARG A 1 83 ? -21.874 3.707 10.360 1.00 52.75 83 ARG A C 1
ATOM 682 O O . ARG A 1 83 ? -20.990 3.518 9.531 1.00 52.75 83 ARG A O 1
ATOM 689 N N . SER A 1 84 ? -22.848 4.584 10.128 1.00 54.53 84 SER A N 1
ATOM 690 C CA . SER A 1 84 ? -22.687 5.640 9.135 1.00 54.53 84 SER A CA 1
ATOM 691 C C . SER A 1 84 ? -21.477 6.465 9.562 1.00 54.53 84 SER A C 1
ATOM 693 O O . SER A 1 84 ? -21.547 7.123 10.595 1.00 54.53 84 SER A O 1
ATOM 695 N N . VAL A 1 85 ? -20.365 6.390 8.828 1.00 57.78 85 VAL A N 1
ATOM 696 C CA . VAL A 1 85 ? -19.179 7.198 9.139 1.00 57.78 85 VAL A CA 1
ATOM 697 C C . VAL A 1 85 ? -19.551 8.668 8.920 1.00 57.78 85 VAL A C 1
ATOM 699 O O . VAL A 1 85 ? -19.579 9.161 7.782 1.00 57.78 85 VAL A O 1
ATOM 702 N N . ASP A 1 86 ? -19.918 9.344 10.005 1.00 61.81 86 ASP A N 1
ATOM 703 C CA . ASP A 1 86 ? -20.028 10.795 10.068 1.00 61.81 86 ASP A CA 1
ATOM 704 C C . ASP A 1 86 ? -18.632 11.428 9.909 1.00 61.81 86 ASP A C 1
ATOM 706 O O . ASP A 1 86 ? -17.621 10.740 9.744 1.00 61.81 86 ASP A O 1
ATOM 710 N N . LYS A 1 87 ? -18.558 12.759 9.820 1.00 60.22 87 LYS A N 1
ATOM 711 C CA . LYS A 1 87 ? -17.267 13.436 9.606 1.00 60.22 87 LYS A CA 1
ATOM 712 C C . LYS A 1 87 ? -16.303 13.234 10.784 1.00 60.22 87 LYS A C 1
ATOM 714 O O . LYS A 1 87 ? -15.120 13.034 10.543 1.00 60.22 87 LYS A O 1
ATOM 719 N N . GLU A 1 88 ? -16.817 13.207 12.008 1.00 57.78 88 GLU A N 1
ATOM 720 C CA . GLU A 1 88 ? -16.038 13.079 13.246 1.00 57.78 88 GLU A CA 1
ATOM 721 C C . GLU A 1 88 ? -15.391 11.686 13.391 1.00 57.78 88 GLU A C 1
ATOM 723 O O . GLU A 1 88 ? -14.199 11.562 13.688 1.00 57.78 88 GLU A O 1
ATOM 728 N N . THR A 1 89 ? -16.129 10.619 13.061 1.00 68.81 89 THR A N 1
ATOM 729 C CA . THR A 1 89 ? -15.585 9.248 13.030 1.00 68.81 89 THR A CA 1
ATOM 730 C C . THR A 1 89 ? -14.533 9.082 11.930 1.00 68.81 89 THR A C 1
ATOM 732 O O . THR A 1 89 ? -13.598 8.295 12.063 1.00 68.81 89 THR A O 1
ATOM 735 N N . LEU A 1 90 ? -14.658 9.822 10.823 1.00 69.31 90 LEU A N 1
ATOM 736 C CA . LEU A 1 90 ? -13.660 9.774 9.761 1.00 69.31 90 LEU A CA 1
ATOM 737 C C . LEU A 1 90 ? -12.359 10.474 10.150 1.00 69.31 90 LEU A C 1
ATOM 739 O O . LEU A 1 90 ? -11.293 9.937 9.873 1.00 69.31 90 LEU A O 1
ATOM 743 N N . GLU A 1 91 ? -12.432 11.669 10.730 1.00 73.06 91 GLU A N 1
ATOM 744 C CA . GLU A 1 91 ? -11.235 12.424 11.119 1.00 73.06 91 GLU A CA 1
ATOM 745 C C . GLU A 1 91 ? -10.405 11.640 12.138 1.00 73.06 91 GLU A C 1
ATOM 747 O O . GLU A 1 91 ? -9.215 11.417 11.915 1.00 73.06 91 GLU A O 1
ATOM 752 N N . SER A 1 92 ? -11.058 11.103 13.172 1.00 75.50 92 SER A N 1
ATOM 753 C CA . SER A 1 92 ? -10.417 10.245 14.177 1.00 75.50 92 SER A CA 1
ATOM 754 C C . SER A 1 92 ? -9.818 8.961 13.585 1.00 75.50 92 SER A C 1
ATOM 756 O O . SER A 1 92 ? -8.718 8.547 13.966 1.00 75.50 92 SER A O 1
ATOM 758 N N . LEU A 1 93 ? -10.490 8.332 12.614 1.00 75.94 93 LEU A N 1
ATOM 759 C CA . LEU A 1 93 ? -9.939 7.173 11.915 1.00 75.94 93 LEU A CA 1
ATOM 760 C C . LEU A 1 93 ? -8.724 7.545 11.060 1.00 75.94 93 LEU A C 1
ATOM 762 O O . LEU A 1 93 ? -7.718 6.838 11.099 1.00 75.94 93 LEU A O 1
ATOM 766 N N . SER A 1 94 ? -8.813 8.625 10.284 1.00 76.50 94 SER A N 1
ATOM 767 C CA . SER A 1 94 ? -7.706 9.111 9.461 1.00 76.50 94 SER A CA 1
ATOM 768 C C . SER A 1 94 ? -6.489 9.405 10.332 1.00 76.50 94 SER A C 1
ATOM 770 O O . SER A 1 94 ? -5.399 8.932 10.025 1.00 76.50 94 SER A O 1
ATOM 772 N N . GLU A 1 95 ? -6.674 10.098 11.457 1.00 80.56 95 GLU A N 1
ATOM 773 C CA . GLU A 1 95 ? -5.611 10.376 12.427 1.00 80.56 95 GLU A CA 1
ATOM 774 C C . GLU A 1 95 ? -5.018 9.087 13.018 1.00 80.56 95 GLU A C 1
ATOM 776 O O . GLU A 1 95 ? -3.798 8.943 13.117 1.00 80.56 95 GLU A O 1
ATOM 781 N N . THR A 1 96 ? -5.857 8.099 13.340 1.00 80.19 96 THR A N 1
ATOM 782 C CA . THR A 1 96 ? -5.394 6.782 13.806 1.00 80.19 96 THR A CA 1
ATOM 783 C C . THR A 1 96 ? -4.542 6.081 12.745 1.00 80.19 96 THR A C 1
ATOM 785 O O . THR A 1 96 ? -3.466 5.567 13.058 1.00 80.19 96 THR A O 1
ATOM 788 N N . ILE A 1 97 ? -4.981 6.089 11.482 1.00 79.06 97 ILE A N 1
ATOM 789 C CA . ILE A 1 97 ? -4.234 5.514 10.356 1.00 79.06 97 ILE A CA 1
ATOM 790 C C . ILE A 1 97 ? -2.898 6.245 10.177 1.00 79.06 97 ILE A C 1
ATOM 792 O O . ILE A 1 97 ? -1.866 5.581 10.093 1.00 79.06 97 ILE A O 1
ATOM 796 N N . TYR A 1 98 ? -2.885 7.580 10.195 1.00 80.94 98 TYR A N 1
ATOM 797 C CA . TYR A 1 98 ? -1.658 8.380 10.117 1.00 80.94 98 TYR A CA 1
ATOM 798 C C . TYR A 1 98 ? -0.675 8.030 11.238 1.00 80.94 98 TYR A C 1
ATOM 800 O O . TYR A 1 98 ? 0.487 7.716 10.978 1.00 80.94 98 TYR A O 1
ATOM 808 N N . ASN A 1 99 ? -1.148 7.992 12.483 1.00 82.19 99 ASN A N 1
ATOM 809 C CA . ASN A 1 99 ? -0.325 7.646 13.639 1.00 82.19 99 ASN A CA 1
ATOM 810 C C . ASN A 1 99 ? 0.253 6.226 13.547 1.00 82.19 99 ASN A C 1
ATOM 812 O O . ASN A 1 99 ? 1.382 5.980 13.978 1.00 82.19 99 ASN A O 1
ATOM 816 N N . LEU A 1 100 ? -0.502 5.278 12.987 1.00 80.62 100 LEU A N 1
ATOM 817 C CA . LEU A 1 100 ? -0.023 3.921 12.739 1.00 80.62 100 LEU A CA 1
ATOM 818 C C . LEU A 1 100 ? 1.022 3.873 11.622 1.00 80.62 100 LEU A C 1
ATOM 820 O O . LEU A 1 100 ? 2.032 3.186 11.777 1.00 80.62 100 LEU A O 1
ATOM 824 N N . LEU A 1 101 ? 0.811 4.612 10.533 1.00 77.31 101 LEU A N 1
ATOM 825 C CA . LEU A 1 101 ? 1.740 4.679 9.406 1.00 77.31 101 LEU A CA 1
ATOM 826 C C . LEU A 1 101 ? 3.091 5.273 9.819 1.00 77.31 101 LEU A C 1
ATOM 828 O O . LEU A 1 101 ? 4.118 4.660 9.539 1.00 77.31 101 LEU A O 1
ATOM 832 N N . ILE A 1 102 ? 3.099 6.375 10.576 1.00 80.50 102 ILE A N 1
ATOM 833 C CA . ILE A 1 102 ? 4.330 6.994 11.103 1.00 80.50 102 ILE A CA 1
ATOM 834 C C . ILE A 1 102 ? 5.079 6.023 12.027 1.00 80.50 102 ILE A C 1
ATOM 836 O O . ILE A 1 102 ? 6.301 5.911 11.967 1.00 80.50 102 ILE A O 1
ATOM 840 N N . LYS A 1 103 ? 4.359 5.269 12.870 1.00 82.00 103 LYS A N 1
ATOM 841 C CA . LYS A 1 103 ? 4.971 4.259 13.752 1.00 82.00 103 LYS A CA 1
ATOM 842 C C . LYS A 1 103 ? 5.582 3.089 12.980 1.00 82.00 103 LYS A C 1
ATOM 844 O O . LYS A 1 103 ? 6.602 2.557 13.412 1.00 82.00 103 LYS A O 1
ATOM 849 N N . LEU A 1 104 ? 4.952 2.657 11.887 1.00 76.50 104 LEU A N 1
ATOM 850 C CA . LEU A 1 104 ? 5.457 1.573 11.037 1.00 76.50 104 LEU A CA 1
ATOM 851 C C . LEU A 1 104 ? 6.618 2.033 10.141 1.00 76.50 104 LEU A C 1
ATOM 853 O O . LEU A 1 104 ? 7.513 1.241 9.853 1.00 76.50 104 LEU A O 1
ATOM 857 N N . TYR A 1 105 ? 6.624 3.307 9.746 1.00 75.38 105 TYR A N 1
ATOM 858 C CA . TYR A 1 105 ? 7.624 3.912 8.871 1.00 75.38 105 TYR A CA 1
ATOM 859 C C . TYR A 1 105 ? 8.188 5.196 9.492 1.00 75.38 105 TYR A C 1
ATOM 861 O O . TYR A 1 105 ? 7.929 6.287 8.989 1.00 75.38 105 TYR A O 1
ATOM 869 N N . PRO A 1 106 ? 9.026 5.094 10.539 1.00 74.75 106 PRO A N 1
ATOM 870 C CA . PRO A 1 106 ? 9.580 6.267 11.224 1.00 74.75 106 PRO A CA 1
ATOM 871 C C . PRO A 1 106 ? 10.485 7.126 10.326 1.00 74.75 106 PRO A C 1
ATOM 873 O O . PRO A 1 106 ? 10.752 8.280 10.637 1.00 74.75 106 PRO A O 1
ATOM 876 N N . ASN A 1 107 ? 10.948 6.565 9.204 1.00 73.50 107 ASN A N 1
ATOM 877 C CA . ASN A 1 107 ? 11.773 7.251 8.209 1.00 73.50 107 ASN A CA 1
ATOM 878 C C . ASN A 1 107 ? 10.948 7.947 7.109 1.00 73.50 107 ASN A C 1
ATOM 880 O O . ASN A 1 107 ? 11.529 8.457 6.154 1.00 73.50 107 ASN A O 1
ATOM 884 N N . LYS A 1 108 ? 9.612 7.919 7.192 1.00 69.81 108 LYS A N 1
ATOM 885 C CA . LYS A 1 108 ? 8.701 8.594 6.263 1.00 69.81 108 LYS A CA 1
ATOM 886 C C . LYS A 1 108 ? 7.989 9.721 7.001 1.00 69.81 108 LYS A C 1
ATOM 888 O O . LYS A 1 108 ? 7.397 9.503 8.055 1.00 69.81 108 LYS A O 1
ATOM 893 N N . ALA A 1 109 ? 8.073 10.925 6.451 1.00 64.38 109 ALA A N 1
ATOM 894 C CA . ALA A 1 109 ? 7.332 12.074 6.946 1.00 64.38 109 ALA A CA 1
ATOM 895 C C . ALA A 1 109 ? 5.843 11.994 6.553 1.00 64.38 109 ALA A C 1
ATOM 897 O O . ALA A 1 109 ? 5.451 11.219 5.682 1.00 64.38 109 ALA A O 1
ATOM 898 N N . VAL A 1 110 ? 5.003 12.743 7.273 1.00 61.88 110 VAL A N 1
ATOM 899 C CA . VAL A 1 110 ? 3.531 12.693 7.160 1.00 61.88 110 VAL A CA 1
ATOM 900 C C . VAL A 1 110 ? 3.042 13.135 5.779 1.00 61.88 110 VAL A C 1
ATOM 902 O O . VAL A 1 110 ? 2.031 12.640 5.295 1.00 61.88 110 VAL A O 1
ATOM 905 N N . ASP A 1 111 ? 3.787 14.035 5.145 1.00 66.00 111 ASP A N 1
ATOM 906 C CA . ASP A 1 111 ? 3.576 14.548 3.791 1.00 66.00 111 ASP A CA 1
ATOM 907 C C . ASP A 1 111 ? 3.706 13.479 2.697 1.00 66.00 111 ASP A C 1
ATOM 909 O O . ASP A 1 111 ? 3.089 13.626 1.649 1.00 66.00 111 ASP A O 1
ATOM 913 N N . HIS A 1 112 ? 4.398 12.367 2.958 1.00 67.12 112 HIS A N 1
ATOM 914 C CA . HIS A 1 112 ? 4.437 11.212 2.053 1.00 67.12 112 HIS A CA 1
ATOM 915 C C . HIS A 1 112 ? 3.167 10.345 2.085 1.00 67.12 112 HIS A C 1
ATOM 917 O O . HIS A 1 112 ? 3.100 9.323 1.393 1.00 67.12 112 HIS A O 1
ATOM 923 N N . PHE A 1 113 ? 2.181 10.696 2.915 1.00 67.25 113 PHE A N 1
ATOM 924 C CA . PHE A 1 113 ? 0.933 9.954 3.052 1.00 67.25 113 PHE A CA 1
ATOM 925 C C . PHE A 1 113 ? -0.270 10.865 2.784 1.00 67.25 113 PHE A C 1
ATOM 927 O O . PHE A 1 113 ? -0.549 11.808 3.528 1.00 67.25 113 PHE A O 1
ATOM 934 N N . GLU A 1 114 ? -1.069 10.523 1.778 1.00 71.12 114 GLU A N 1
ATOM 935 C CA . GLU A 1 114 ? -2.321 11.223 1.489 1.00 71.12 114 GLU A CA 1
ATOM 936 C C . GLU A 1 114 ? -3.518 10.294 1.720 1.00 71.12 114 GLU A C 1
ATOM 938 O O . GLU A 1 114 ? -3.680 9.275 1.044 1.00 71.12 114 GLU A O 1
ATOM 943 N N . ILE A 1 115 ? -4.394 10.639 2.670 1.00 68.81 115 ILE A N 1
ATOM 944 C CA . ILE A 1 115 ? -5.650 9.914 2.895 1.00 68.81 115 ILE A CA 1
ATOM 945 C C . ILE A 1 115 ? -6.783 10.614 2.142 1.00 68.81 115 ILE A C 1
ATOM 947 O O . ILE A 1 115 ? -7.225 11.702 2.506 1.00 68.81 115 ILE A O 1
ATOM 951 N N . GLN A 1 116 ? -7.327 9.940 1.129 1.00 65.44 116 GLN A N 1
ATOM 952 C CA . GLN A 1 116 ? -8.479 10.408 0.366 1.00 65.44 116 GLN A CA 1
ATOM 953 C C . GLN A 1 116 ? -9.758 9.663 0.778 1.00 65.44 116 GLN A C 1
ATOM 955 O O . GLN A 1 116 ? -9.873 8.434 0.688 1.00 65.44 116 GLN A O 1
ATOM 960 N N . ARG A 1 117 ? -10.792 10.422 1.162 1.00 63.72 117 ARG A N 1
ATOM 961 C CA . ARG A 1 117 ? -12.151 9.888 1.344 1.00 63.72 117 ARG A CA 1
ATOM 962 C C . ARG A 1 117 ? -12.837 9.751 -0.018 1.00 63.72 117 ARG A C 1
ATOM 964 O O . ARG A 1 117 ? -13.218 10.757 -0.611 1.00 63.72 117 ARG A O 1
ATOM 971 N N . LYS A 1 118 ? -13.093 8.522 -0.480 1.00 59.66 118 LYS A N 1
ATOM 972 C CA . LYS A 1 118 ? -13.868 8.263 -1.710 1.00 59.66 118 LYS A CA 1
ATOM 973 C C . LYS A 1 118 ? -15.119 7.440 -1.412 1.00 59.66 118 LYS A C 1
ATOM 975 O O . LYS A 1 118 ? -15.131 6.218 -1.482 1.00 59.66 118 LYS A O 1
ATOM 980 N N . VAL A 1 119 ? -16.222 8.118 -1.104 1.00 46.09 119 VAL A N 1
ATOM 981 C CA . VAL A 1 119 ? -17.503 7.441 -0.846 1.00 46.09 119 VAL A CA 1
ATOM 982 C C . VAL A 1 119 ? -18.159 7.042 -2.170 1.00 46.09 119 VAL A C 1
ATOM 984 O O . VAL A 1 119 ? -18.643 7.900 -2.904 1.00 46.09 119 VAL A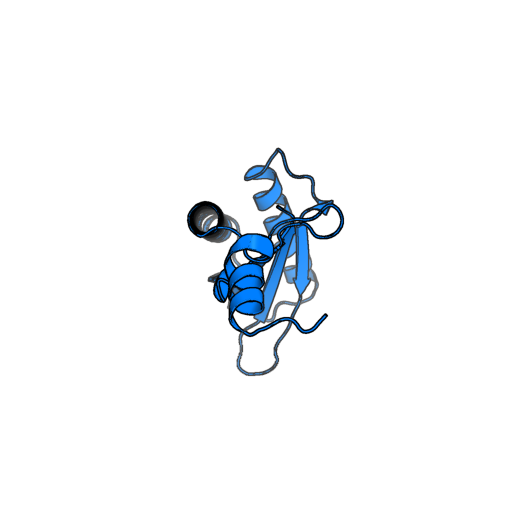 O 1
ATOM 987 N N . ALA A 1 120 ? -18.228 5.742 -2.458 1.00 39.97 120 ALA A N 1
ATOM 988 C CA . ALA A 1 120 ? -19.072 5.212 -3.525 1.00 39.97 120 ALA A CA 1
ATOM 989 C C . ALA A 1 120 ? -20.470 4.903 -2.960 1.00 39.97 120 ALA A C 1
ATOM 991 O O . ALA A 1 120 ? -20.623 4.036 -2.105 1.00 39.97 120 ALA A O 1
ATOM 992 N N . LYS A 1 121 ? -21.506 5.620 -3.413 1.00 36.16 121 LYS A N 1
ATOM 993 C CA . LYS A 1 121 ? -22.904 5.336 -3.046 1.00 36.16 121 LYS A CA 1
ATOM 994 C C . LYS A 1 121 ? -23.459 4.237 -3.955 1.00 36.16 121 LYS A C 1
ATOM 996 O O . LYS A 1 121 ? -24.064 4.523 -4.981 1.00 36.16 121 LYS A O 1
ATOM 1001 N N . GLY A 1 122 ? -23.226 2.982 -3.591 1.00 36.56 122 GLY A N 1
ATOM 1002 C CA . GLY A 1 122 ? -23.784 1.820 -4.281 1.00 36.56 122 GLY A CA 1
ATOM 1003 C C . GLY A 1 122 ? -23.522 0.560 -3.467 1.00 36.56 122 GLY A C 1
ATOM 1004 O O . GLY A 1 122 ? -22.462 -0.040 -3.606 1.00 36.56 122 GLY A O 1
ATOM 1005 N N . SER A 1 123 ? -24.484 0.180 -2.619 1.00 35.84 123 SER A N 1
ATOM 1006 C CA . SER A 1 123 ? -24.376 -0.789 -1.507 1.00 35.84 123 SER A CA 1
ATOM 1007 C C . SER A 1 123 ? -23.565 -0.273 -0.306 1.00 35.84 123 SER A C 1
ATOM 1009 O O . SER A 1 123 ? -22.599 0.457 -0.486 1.00 35.84 123 SER A O 1
ATOM 1011 N N . ASP A 1 124 ? -23.996 -0.608 0.914 1.00 36.22 124 ASP A N 1
ATOM 1012 C CA . ASP A 1 124 ? -23.549 -0.105 2.233 1.00 36.22 124 ASP A CA 1
ATOM 1013 C C . ASP A 1 124 ? -22.050 -0.299 2.573 1.00 36.22 124 ASP A C 1
ATOM 1015 O O . ASP A 1 124 ? -21.690 -0.936 3.565 1.00 36.22 124 ASP A O 1
ATOM 1019 N N . ARG A 1 125 ? -21.129 0.223 1.757 1.00 39.66 125 ARG A N 1
ATOM 1020 C CA . ARG A 1 125 ? -19.679 0.100 1.956 1.00 39.66 125 ARG A CA 1
ATOM 1021 C C . ARG A 1 125 ? -18.982 1.419 1.656 1.00 39.66 125 ARG A C 1
ATOM 1023 O O . ARG A 1 125 ? -19.036 1.919 0.536 1.00 39.66 125 ARG A O 1
ATOM 1030 N N . GLN A 1 126 ? -18.296 1.968 2.657 1.00 46.62 126 GLN A N 1
ATOM 1031 C CA . GLN A 1 126 ? -17.403 3.108 2.458 1.00 46.62 126 GLN A CA 1
ATOM 1032 C C . GLN A 1 126 ? -16.008 2.609 2.070 1.00 46.62 126 GLN A C 1
ATOM 1034 O O . GLN A 1 126 ? -15.509 1.635 2.639 1.00 46.62 126 GLN A O 1
ATOM 1039 N N . ILE A 1 127 ? -15.415 3.267 1.073 1.00 47.47 127 ILE A N 1
ATOM 1040 C CA . ILE A 1 127 ? -14.104 2.951 0.507 1.00 47.47 127 ILE A CA 1
ATOM 104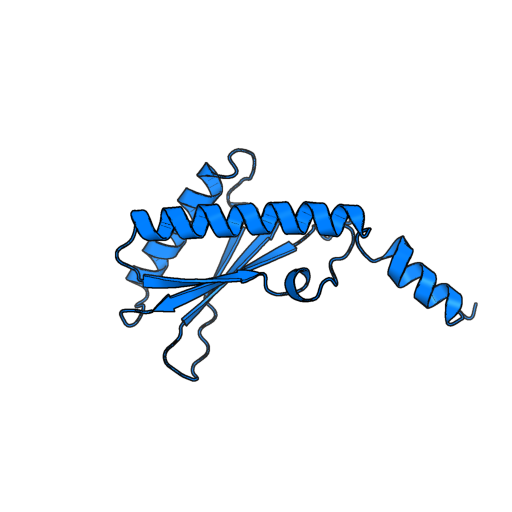1 C C . ILE A 1 127 ? -13.180 4.139 0.807 1.00 47.47 127 ILE A C 1
ATOM 1043 O O . ILE A 1 127 ? -13.497 5.281 0.481 1.00 47.47 127 ILE A O 1
ATOM 1047 N N . HIS A 1 128 ? -12.040 3.896 1.441 1.00 50.25 128 HIS A N 1
ATOM 1048 C CA . HIS A 1 128 ? -11.030 4.934 1.682 1.00 50.25 128 HIS A CA 1
ATOM 1049 C C . HIS A 1 128 ? -9.752 4.546 0.967 1.00 50.25 128 HIS A C 1
ATOM 1051 O O . HIS A 1 128 ? -9.365 3.389 1.056 1.00 50.25 128 HIS A O 1
ATOM 1057 N N . GLN A 1 129 ? -9.131 5.478 0.251 1.00 45.34 129 GLN A N 1
ATOM 1058 C CA . GLN A 1 129 ? -7.899 5.244 -0.498 1.00 45.34 129 GLN A CA 1
ATOM 1059 C C . GLN A 1 129 ? -6.776 6.036 0.170 1.00 45.34 129 GLN A C 1
ATOM 1061 O O . GLN A 1 129 ? -6.940 7.222 0.441 1.00 45.34 129 GLN A O 1
ATOM 1066 N N . VAL A 1 130 ? -5.666 5.374 0.457 1.00 49.47 130 VAL A N 1
ATOM 1067 C CA . VAL A 1 130 ? -4.448 5.971 0.996 1.00 49.47 130 VAL A CA 1
ATOM 1068 C C . VAL A 1 130 ? -3.382 5.861 -0.076 1.00 49.47 130 VAL A C 1
ATOM 1070 O O . VAL A 1 130 ? -3.096 4.754 -0.537 1.00 49.47 130 VAL A O 1
ATOM 1073 N N . TRP A 1 131 ? -2.841 7.009 -0.464 1.00 45.28 131 TRP A N 1
ATOM 1074 C CA . TRP A 1 131 ? -1.679 7.126 -1.328 1.00 45.28 131 TRP A CA 1
ATOM 1075 C C . TRP A 1 131 ? -0.432 7.207 -0.457 1.00 45.28 131 TRP A C 1
ATOM 1077 O O . TRP A 1 131 ? -0.406 7.895 0.565 1.00 45.28 131 TRP A O 1
ATOM 1087 N N . LEU A 1 132 ? 0.581 6.453 -0.851 1.00 45.41 132 LEU A N 1
ATOM 1088 C CA . LEU A 1 132 ? 1.864 6.339 -0.175 1.00 45.41 132 LEU A CA 1
ATOM 1089 C C . LEU A 1 132 ? 2.960 6.622 -1.196 1.00 45.41 132 LEU A C 1
ATOM 1091 O O . LEU A 1 132 ? 3.150 5.827 -2.120 1.00 45.41 132 LEU A O 1
ATOM 1095 N N . GLU A 1 133 ? 3.697 7.708 -0.998 1.00 40.62 133 GLU A N 1
ATOM 1096 C CA . GLU A 1 133 ? 4.864 8.035 -1.814 1.00 40.62 133 GLU A CA 1
ATOM 1097 C C . GLU A 1 133 ? 6.102 7.277 -1.296 1.00 40.62 133 GLU A C 1
ATOM 1099 O O . GLU A 1 133 ? 6.628 7.516 -0.195 1.00 40.62 133 GLU A O 1
ATOM 1104 N N . CYS A 1 134 ? 6.566 6.301 -2.081 1.00 43.38 134 CYS A N 1
ATOM 1105 C CA . CYS A 1 134 ? 7.738 5.477 -1.766 1.00 43.38 134 CYS A CA 1
ATOM 1106 C C . CYS A 1 134 ? 9.065 6.118 -2.184 1.00 43.38 134 CYS A C 1
ATOM 1108 O O . CYS A 1 134 ? 9.199 6.583 -3.334 1.00 43.38 134 CYS A O 1
#

Secondary structure (DSSP, 8-state):
-PPPHHHHHHHIIIIIBPPHHHHHHHHHHHHHHHHHHHHHHHHH-SSEEEEEEE-HHHHTT-PBPP-SS---EEEEEEEEESS---HHHHHHHHHHHHHHHHHH-TTS-GGGEEEEEE---SSS-EEEEEEEE-